Protein AF-A0A3D9HS56-F1 (afdb_monomer_lite)

Organism: NCBI:txid1461337

Sequence (86 aa):
MTDMPSLTEIKKKLNAVTMEMMGIIQKYQLETAVNSPFDMIEAVKARITDEADYIRFLELSVEGRIYGEAGDALMKADEQAAEEGR

Secondary structure (DSSP, 8-state):
--PPPPHHHHHHHHHHHHHHHHHHHHHTTGGGT-SSGGGHHHHHHHH---HHHHHHHHHHHHHHHHHHHHHHHHHHHHHHHHHHT-

pLDDT: mean 88.45, std 11.33, range [38.16, 97.94]

Foldseek 3Di:
DPPQDDLVVLVVQLVVLVVVLVVLCVVQVLVVVDPDPV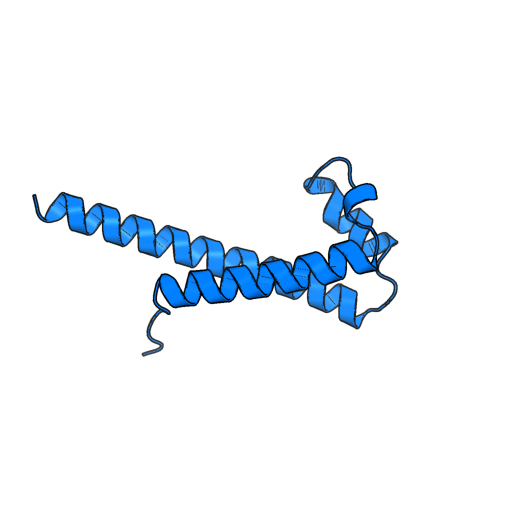CSLVSLVVRVPDPVSSVSNVVSVVSNVVSVVSNVVVVVVVVVVVVVVD

Radius of gyration: 16.68 Å; chains: 1; bounding box: 42×29×43 Å

Structure (mmCIF, N/CA/C/O backbone):
data_AF-A0A3D9HS56-F1
#
_entry.id   AF-A0A3D9HS56-F1
#
loop_
_atom_site.group_PDB
_atom_site.id
_atom_site.type_symbol
_atom_site.label_atom_id
_atom_site.label_alt_id
_atom_site.label_comp_id
_atom_site.label_asym_id
_atom_site.label_entity_id
_atom_site.label_seq_id
_atom_site.pdbx_PDB_ins_code
_atom_site.Cartn_x
_atom_site.Cartn_y
_atom_site.Cartn_z
_atom_site.occupancy
_atom_site.B_iso_or_equiv
_atom_site.auth_seq_id
_atom_site.auth_comp_id
_atom_site.auth_asym_id
_atom_site.auth_atom_id
_atom_site.pdbx_PDB_model_num
ATOM 1 N N . MET A 1 1 ? 2.529 -19.780 -22.505 1.00 38.16 1 MET A N 1
ATOM 2 C CA . MET A 1 1 ? 3.614 -18.981 -21.907 1.00 38.16 1 MET A CA 1
ATOM 3 C C . MET A 1 1 ? 2.955 -17.735 -21.369 1.00 38.16 1 MET A C 1
ATOM 5 O O . MET A 1 1 ? 2.264 -17.074 -22.128 1.00 38.16 1 MET A O 1
ATOM 9 N N . THR A 1 2 ? 3.011 -17.506 -20.063 1.00 48.25 2 THR A N 1
ATOM 10 C CA . THR A 1 2 ? 2.545 -16.246 -19.481 1.00 48.25 2 THR A CA 1
ATOM 11 C C . THR A 1 2 ? 3.606 -15.216 -19.838 1.00 48.25 2 THR A C 1
ATOM 13 O O . THR A 1 2 ? 4.694 -15.261 -19.269 1.00 48.25 2 THR A O 1
ATOM 16 N N . ASP A 1 3 ? 3.341 -14.383 -20.845 1.00 64.19 3 ASP A N 1
ATOM 17 C CA . ASP A 1 3 ? 4.244 -13.286 -21.186 1.00 64.19 3 ASP A CA 1
ATOM 18 C C . ASP A 1 3 ? 4.412 -12.404 -19.950 1.00 64.19 3 ASP A C 1
ATOM 20 O O . ASP A 1 3 ? 3.438 -12.018 -19.294 1.00 64.19 3 ASP A O 1
ATOM 24 N N . MET A 1 4 ? 5.668 -12.157 -19.589 1.00 65.94 4 MET A N 1
ATOM 25 C CA . MET A 1 4 ? 6.001 -11.250 -18.503 1.00 65.94 4 MET A CA 1
ATOM 26 C C . MET A 1 4 ? 5.467 -9.859 -18.890 1.00 65.94 4 MET A C 1
ATOM 28 O O . MET A 1 4 ? 5.715 -9.421 -20.016 1.00 65.94 4 MET A O 1
ATOM 32 N N . PRO A 1 5 ? 4.698 -9.179 -18.019 1.00 77.31 5 PRO A N 1
ATOM 33 C CA . PRO A 1 5 ? 4.136 -7.875 -18.350 1.00 77.31 5 PRO A CA 1
ATOM 34 C C . PRO A 1 5 ? 5.255 -6.886 -18.684 1.00 77.31 5 PRO A C 1
ATOM 36 O O . PRO A 1 5 ? 6.313 -6.897 -18.056 1.00 77.31 5 PRO A O 1
A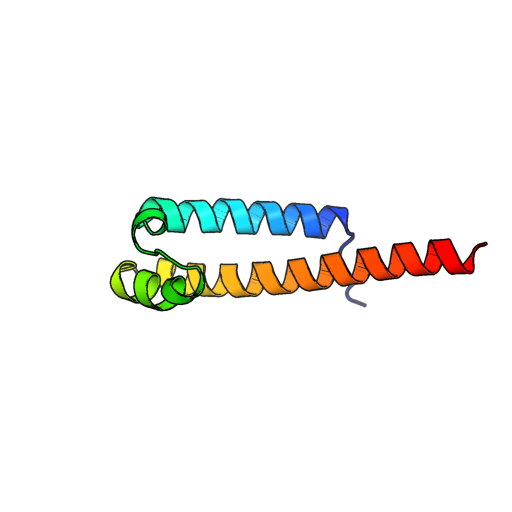TOM 39 N N . SER A 1 6 ? 5.017 -6.018 -19.664 1.00 88.88 6 SER A N 1
ATOM 40 C CA . SER A 1 6 ? 5.979 -4.982 -20.048 1.00 88.88 6 SER A CA 1
ATOM 41 C C . SER A 1 6 ? 6.268 -4.026 -18.884 1.00 88.88 6 SER A C 1
ATOM 43 O O . SER A 1 6 ? 5.436 -3.826 -17.993 1.00 88.88 6 SER A O 1
ATOM 45 N N . LEU A 1 7 ? 7.418 -3.342 -18.919 1.00 88.88 7 LEU A N 1
ATOM 46 C CA . LEU A 1 7 ? 7.778 -2.354 -17.894 1.00 88.88 7 LEU A CA 1
ATOM 47 C C . LEU A 1 7 ? 6.704 -1.259 -17.734 1.00 88.88 7 LEU A C 1
ATOM 49 O O . LEU A 1 7 ? 6.419 -0.814 -16.622 1.00 88.88 7 LEU A O 1
ATOM 53 N N . THR A 1 8 ? 6.066 -0.841 -18.832 1.00 91.75 8 THR A N 1
ATOM 54 C CA . THR A 1 8 ? 4.957 0.127 -18.805 1.00 91.75 8 THR A CA 1
ATOM 55 C C . THR A 1 8 ? 3.729 -0.435 -18.085 1.00 91.75 8 THR A C 1
ATOM 57 O O . THR A 1 8 ? 3.092 0.279 -17.307 1.00 91.75 8 THR A O 1
ATOM 60 N N . GLU A 1 9 ? 3.395 -1.708 -18.297 1.00 92.81 9 GLU A N 1
ATOM 61 C CA . GLU A 1 9 ? 2.282 -2.363 -17.603 1.00 92.81 9 GLU A CA 1
ATOM 62 C C . GLU A 1 9 ? 2.565 -2.533 -16.111 1.00 92.81 9 GLU A C 1
ATOM 64 O O . GLU A 1 9 ? 1.688 -2.242 -15.297 1.00 92.81 9 GLU A O 1
ATOM 69 N N . ILE A 1 10 ? 3.791 -2.911 -15.744 1.00 93.19 10 ILE A N 1
ATOM 70 C CA . ILE A 1 10 ? 4.226 -3.000 -14.344 1.00 93.19 10 ILE A CA 1
ATOM 71 C C . ILE A 1 10 ? 4.121 -1.637 -13.658 1.00 93.19 10 ILE A C 1
ATOM 73 O O . ILE A 1 10 ? 3.513 -1.538 -12.595 1.00 93.19 10 ILE A O 1
ATOM 77 N N . LYS A 1 11 ? 4.607 -0.560 -14.289 1.00 92.56 11 LYS A N 1
ATOM 78 C CA . LYS A 1 11 ? 4.471 0.809 -13.756 1.00 92.56 11 LYS A CA 1
ATOM 79 C C . LYS A 1 11 ? 3.009 1.212 -13.569 1.00 92.56 11 LYS A C 1
ATOM 81 O O . LYS A 1 11 ? 2.651 1.807 -12.555 1.00 92.56 11 LYS A O 1
ATOM 86 N N . LYS A 1 12 ? 2.139 0.861 -14.521 1.00 95.88 12 LYS A N 1
ATOM 87 C CA . LYS A 1 12 ? 0.698 1.119 -14.407 1.00 95.88 12 LYS A CA 1
ATOM 88 C C . LYS A 1 12 ? 0.076 0.354 -13.235 1.00 95.88 12 LYS A C 1
ATOM 90 O O . LYS A 1 12 ? -0.751 0.920 -12.523 1.00 95.88 12 LYS A O 1
ATOM 95 N N . LYS A 1 13 ? 0.465 -0.908 -13.032 1.00 95.31 13 LYS A N 1
ATOM 96 C CA . LYS A 1 13 ? -0.004 -1.735 -11.912 1.00 95.31 13 LYS A CA 1
ATOM 97 C C . LYS A 1 13 ? 0.495 -1.212 -10.569 1.00 95.31 13 LYS A C 1
ATOM 99 O O . LYS A 1 13 ? -0.326 -1.045 -9.675 1.00 95.31 13 LYS A O 1
ATOM 104 N N . LEU A 1 14 ? 1.774 -0.848 -10.464 1.00 95.62 14 LEU A N 1
ATOM 105 C CA . LEU A 1 14 ? 2.333 -0.191 -9.279 1.00 95.62 14 LEU A CA 1
ATOM 106 C C . LEU A 1 14 ? 1.559 1.076 -8.922 1.00 95.62 14 LEU A C 1
ATOM 108 O O . LEU A 1 14 ? 1.122 1.211 -7.787 1.00 95.62 14 LEU A O 1
ATOM 112 N N . ASN A 1 15 ? 1.292 1.952 -9.894 1.00 96.50 15 ASN A N 1
ATOM 113 C CA . ASN A 1 15 ? 0.513 3.166 -9.645 1.00 96.50 15 ASN A CA 1
ATOM 114 C C . ASN A 1 15 ? -0.899 2.863 -9.124 1.00 96.50 15 ASN A C 1
ATOM 116 O O . ASN A 1 15 ? -1.377 3.553 -8.227 1.00 96.50 15 ASN A O 1
ATOM 120 N N . ALA A 1 16 ? -1.572 1.843 -9.666 1.00 97.19 16 ALA A N 1
ATOM 121 C CA . ALA A 1 16 ? -2.895 1.441 -9.190 1.00 97.19 16 ALA A CA 1
ATOM 122 C C . ALA A 1 16 ? -2.848 0.928 -7.742 1.00 97.19 16 ALA A C 1
ATOM 124 O O . ALA A 1 16 ? -3.622 1.402 -6.912 1.00 97.19 16 ALA A O 1
ATOM 125 N N . VAL A 1 17 ? -1.893 0.043 -7.431 1.00 97.25 17 VAL A N 1
ATOM 126 C CA . VAL A 1 17 ? -1.660 -0.469 -6.071 1.00 97.25 17 VAL A CA 1
ATOM 127 C C . VAL A 1 17 ? -1.365 0.679 -5.106 1.00 97.25 17 VAL A C 1
ATOM 129 O O . VAL A 1 17 ? -1.959 0.748 -4.034 1.00 97.25 17 VAL A O 1
ATOM 132 N N . THR A 1 18 ? -0.500 1.623 -5.488 1.00 94.69 18 THR A N 1
ATOM 133 C CA . THR A 1 18 ? -0.170 2.788 -4.659 1.00 94.69 18 THR A CA 1
ATOM 134 C C . THR A 1 18 ? -1.390 3.664 -4.394 1.00 94.69 18 THR A C 1
ATOM 136 O O . THR A 1 18 ? -1.598 4.068 -3.253 1.00 94.69 18 THR A O 1
ATOM 139 N N . MET A 1 19 ? -2.211 3.954 -5.408 1.00 97.69 19 MET A N 1
ATOM 140 C CA . MET A 1 19 ? -3.418 4.769 -5.219 1.00 97.69 19 MET A CA 1
ATOM 141 C C . MET A 1 19 ? -4.412 4.103 -4.265 1.00 97.69 19 MET A C 1
ATOM 143 O O . MET A 1 19 ? -4.955 4.771 -3.388 1.00 97.69 19 MET A O 1
ATOM 147 N N . GLU A 1 20 ? -4.626 2.796 -4.405 1.00 97.94 20 GLU A N 1
ATOM 148 C CA . GLU A 1 20 ? -5.542 2.055 -3.538 1.00 97.94 20 GLU A CA 1
ATOM 149 C C . GLU A 1 20 ? -5.009 1.962 -2.100 1.00 97.94 20 GLU A C 1
ATOM 151 O O . GLU A 1 20 ? -5.734 2.259 -1.149 1.00 97.94 20 GLU A O 1
ATOM 156 N N . MET A 1 21 ? -3.714 1.668 -1.942 1.00 95.19 21 MET A N 1
ATOM 157 C CA . MET A 1 21 ? -3.031 1.650 -0.646 1.00 95.19 21 MET A CA 1
ATOM 158 C C . MET A 1 21 ? -3.138 3.003 0.065 1.00 95.19 21 MET A C 1
ATOM 160 O O . MET A 1 21 ? -3.454 3.061 1.253 1.00 95.19 21 MET A O 1
ATOM 164 N N . MET A 1 22 ? -2.928 4.103 -0.664 1.00 94.69 22 MET A N 1
ATOM 165 C CA . MET A 1 22 ? -3.091 5.453 -0.124 1.00 94.69 22 MET A CA 1
ATOM 166 C C . MET A 1 22 ? -4.528 5.728 0.324 1.00 94.69 22 MET A C 1
ATOM 168 O O . MET A 1 22 ? -4.722 6.407 1.330 1.00 94.69 22 MET A O 1
ATOM 172 N N . GLY A 1 23 ? -5.523 5.172 -0.372 1.00 95.94 23 GLY A N 1
ATOM 173 C CA . GLY A 1 23 ? -6.921 5.234 0.046 1.00 95.94 23 GLY A CA 1
ATOM 174 C C . GLY A 1 23 ? -7.152 4.578 1.409 1.00 95.94 23 GLY A C 1
ATOM 175 O O . GLY A 1 23 ? -7.789 5.181 2.272 1.00 95.94 23 GLY A O 1
ATOM 176 N N . ILE A 1 24 ? -6.585 3.388 1.640 1.00 95.31 24 ILE A N 1
ATOM 177 C CA . ILE A 1 24 ? -6.676 2.698 2.940 1.00 95.31 24 ILE A CA 1
ATOM 178 C C . ILE A 1 24 ? -5.927 3.478 4.027 1.00 95.31 24 ILE A C 1
ATOM 180 O O . ILE A 1 24 ? -6.476 3.701 5.107 1.00 95.31 24 ILE A O 1
ATOM 184 N N . ILE A 1 25 ? -4.706 3.943 3.737 1.00 92.31 25 ILE A N 1
ATOM 185 C CA . ILE A 1 25 ? -3.905 4.756 4.666 1.00 92.31 25 ILE A CA 1
ATOM 186 C C . ILE A 1 25 ? -4.705 5.973 5.135 1.00 92.31 25 ILE A C 1
ATOM 188 O O . ILE A 1 25 ? -4.861 6.162 6.338 1.00 92.31 25 ILE A O 1
ATOM 192 N N . GLN A 1 26 ? -5.294 6.724 4.203 1.00 93.62 26 GLN A N 1
ATOM 193 C CA . GLN A 1 26 ? -6.089 7.913 4.515 1.00 93.62 26 GLN A CA 1
ATOM 194 C C . GLN A 1 26 ? -7.387 7.578 5.258 1.00 93.62 26 GLN A C 1
ATOM 196 O O . GLN A 1 26 ? -7.740 8.270 6.213 1.00 93.62 26 GLN A O 1
ATOM 201 N N . LYS A 1 27 ? -8.094 6.511 4.858 1.00 95.50 27 LYS A N 1
ATOM 202 C CA . LYS A 1 27 ? -9.346 6.074 5.500 1.00 95.50 27 LYS A CA 1
ATOM 203 C C . LYS A 1 27 ? -9.162 5.807 6.996 1.00 95.50 27 LYS A C 1
ATOM 205 O O . LYS A 1 27 ? -10.036 6.158 7.784 1.00 95.50 27 LYS A O 1
ATOM 210 N N . TYR A 1 28 ? -8.027 5.222 7.377 1.00 94.44 28 TYR A N 1
ATOM 211 C CA . TYR A 1 28 ? -7.707 4.867 8.765 1.00 94.44 28 TYR A CA 1
ATOM 212 C C . TYR A 1 28 ? -6.694 5.809 9.435 1.00 94.44 28 TYR A C 1
ATOM 214 O O . TYR A 1 28 ? -6.259 5.552 10.564 1.00 94.44 28 TYR A O 1
ATOM 222 N N . GLN A 1 29 ? -6.339 6.911 8.763 1.00 92.06 29 GLN A N 1
ATOM 223 C CA . GLN A 1 29 ? -5.381 7.921 9.228 1.00 92.06 29 GLN A CA 1
ATOM 224 C C . GLN A 1 29 ? -4.048 7.299 9.676 1.00 92.06 29 GLN A C 1
ATOM 226 O O . GLN A 1 29 ? -3.494 7.645 10.728 1.00 92.06 29 GLN A O 1
ATOM 231 N N . LEU A 1 30 ? -3.567 6.308 8.919 1.00 89.50 30 LEU A N 1
ATOM 232 C CA . LEU A 1 30 ? -2.391 5.512 9.274 1.00 89.50 30 LEU A CA 1
ATOM 233 C C . LEU A 1 30 ? -1.101 6.330 9.186 1.00 89.50 30 LEU A C 1
ATOM 235 O O . LEU A 1 30 ? -0.171 6.066 9.936 1.00 89.50 30 LEU A O 1
ATOM 239 N N . GLU A 1 31 ? -1.052 7.370 8.356 1.00 83.50 31 GLU A N 1
ATOM 240 C CA . GLU A 1 31 ? 0.103 8.264 8.207 1.00 83.50 31 GLU A CA 1
ATOM 241 C C . GLU A 1 31 ? 0.502 8.979 9.505 1.00 83.50 31 GLU A C 1
ATOM 243 O O . GLU A 1 31 ? 1.666 9.317 9.697 1.00 83.50 31 GLU A O 1
ATOM 248 N N . THR A 1 32 ? -0.455 9.182 10.411 1.00 77.81 32 THR A N 1
ATOM 249 C CA . THR A 1 32 ? -0.217 9.773 11.740 1.00 77.81 32 THR A CA 1
ATOM 250 C C . THR A 1 32 ? -0.002 8.721 12.827 1.00 77.81 32 THR A C 1
ATOM 252 O O . THR A 1 32 ? 0.340 9.052 13.961 1.00 77.81 32 THR A O 1
ATOM 255 N N . ALA A 1 33 ? -0.248 7.451 12.500 1.00 73.88 33 ALA A N 1
ATOM 256 C CA . ALA A 1 33 ? -0.212 6.334 13.433 1.00 73.88 33 ALA A CA 1
ATOM 257 C C . ALA A 1 33 ? 1.184 5.731 13.595 1.00 73.88 33 ALA A C 1
ATOM 259 O O . ALA A 1 33 ? 1.427 5.028 14.573 1.00 73.88 33 ALA A O 1
ATOM 260 N N . VAL A 1 34 ? 2.075 5.982 12.637 1.00 74.62 34 VAL A N 1
ATOM 261 C CA . VAL A 1 34 ? 3.406 5.387 12.583 1.00 74.62 34 VAL A CA 1
ATOM 262 C C . VAL A 1 34 ? 4.497 6.440 12.522 1.00 74.62 34 VAL A C 1
ATOM 264 O O . VAL A 1 34 ? 4.477 7.336 11.686 1.00 74.62 34 VAL A O 1
ATOM 267 N N . ASN A 1 35 ? 5.501 6.276 13.379 1.00 78.19 35 ASN A N 1
ATOM 268 C CA . ASN A 1 35 ? 6.735 7.064 13.333 1.00 78.19 35 ASN A CA 1
ATOM 269 C C . ASN A 1 35 ? 7.812 6.387 12.466 1.00 78.19 35 ASN A C 1
ATOM 271 O O . ASN A 1 35 ? 8.851 6.979 12.181 1.00 78.19 35 ASN A O 1
ATOM 275 N N . SER A 1 36 ? 7.567 5.135 12.069 1.00 82.69 36 SER A N 1
ATOM 276 C CA . SER A 1 36 ? 8.477 4.281 11.319 1.00 82.69 36 SER A CA 1
ATOM 277 C C . SER A 1 36 ? 7.691 3.352 10.386 1.00 82.69 36 SER A C 1
ATOM 279 O O . SER A 1 36 ? 6.658 2.816 10.793 1.00 82.69 36 SER A O 1
ATOM 281 N N . PRO A 1 37 ? 8.188 3.071 9.167 1.00 76.38 37 PRO A N 1
ATOM 282 C CA . PRO A 1 37 ? 7.601 2.059 8.288 1.00 76.38 37 PRO A CA 1
ATOM 283 C C . PRO A 1 37 ? 7.505 0.665 8.927 1.00 76.38 37 PRO A C 1
ATOM 285 O O . PRO A 1 37 ? 6.629 -0.115 8.560 1.00 76.38 37 PRO A O 1
ATOM 288 N N . PHE A 1 38 ? 8.378 0.348 9.891 1.00 81.62 38 PHE A N 1
ATOM 289 C CA . PHE A 1 38 ? 8.372 -0.942 10.591 1.00 81.62 38 PHE A CA 1
ATOM 290 C C . PHE A 1 38 ? 7.176 -1.109 11.538 1.00 81.62 38 PHE A C 1
ATOM 292 O O . PHE A 1 38 ? 6.749 -2.234 11.784 1.00 81.62 38 PHE A O 1
ATOM 299 N N . ASP A 1 39 ? 6.583 -0.004 11.992 1.00 85.25 39 ASP A N 1
ATOM 300 C CA . ASP A 1 39 ? 5.451 -0.013 12.925 1.00 85.25 39 ASP A CA 1
ATOM 301 C C . ASP A 1 39 ? 4.105 -0.155 12.188 1.00 85.25 39 ASP A C 1
ATOM 303 O O . ASP A 1 39 ? 3.044 -0.267 12.806 1.00 85.25 39 ASP A O 1
ATOM 307 N N . MET A 1 40 ? 4.131 -0.154 10.847 1.00 85.38 40 MET A N 1
ATOM 308 C CA . MET A 1 40 ? 2.932 -0.113 10.006 1.00 85.38 40 MET A CA 1
ATOM 309 C C . MET A 1 40 ? 2.004 -1.291 10.274 1.00 85.38 40 MET A C 1
ATOM 311 O O . MET A 1 40 ? 0.801 -1.099 10.393 1.00 85.38 40 MET A O 1
ATOM 315 N N . ILE A 1 41 ? 2.538 -2.502 10.434 1.00 85.62 41 ILE A N 1
ATOM 316 C CA . ILE A 1 41 ? 1.707 -3.692 10.657 1.00 85.62 41 ILE A CA 1
ATOM 317 C C . ILE A 1 41 ? 0.960 -3.619 11.993 1.00 85.62 41 ILE A C 1
ATOM 319 O O . ILE A 1 41 ? -0.220 -3.975 12.054 1.00 85.62 41 ILE A O 1
ATOM 323 N N . GLU A 1 42 ? 1.611 -3.134 13.052 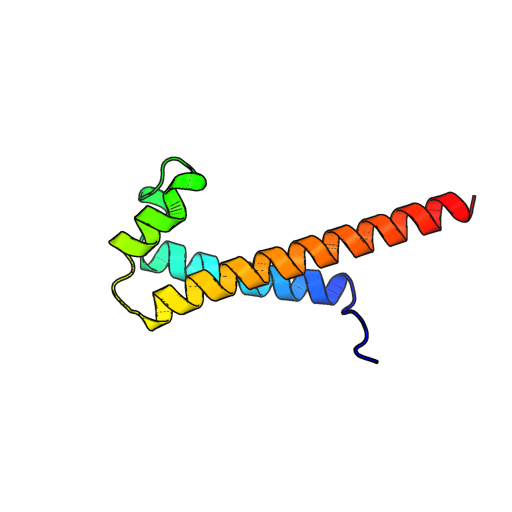1.00 87.75 42 GLU A N 1
ATOM 324 C CA . GLU A 1 42 ? 0.964 -2.968 14.356 1.00 87.75 42 GLU A CA 1
ATOM 325 C C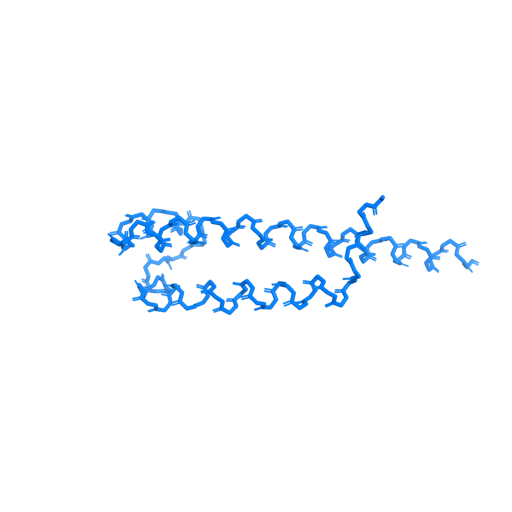 . GLU A 1 42 ? -0.115 -1.884 14.298 1.00 87.75 42 GLU A C 1
ATOM 327 O O . GLU A 1 42 ? -1.236 -2.103 14.763 1.00 87.75 42 GLU A O 1
ATOM 332 N N . ALA A 1 43 ? 0.179 -0.753 13.651 1.00 89.12 43 ALA A N 1
ATOM 333 C CA . ALA A 1 43 ? -0.776 0.336 13.469 1.00 89.12 43 ALA A CA 1
ATOM 334 C C . ALA A 1 43 ? -2.000 -0.085 12.641 1.00 89.12 43 ALA A C 1
ATOM 336 O O . ALA A 1 43 ? -3.134 0.202 13.024 1.00 89.12 43 ALA A O 1
ATOM 337 N N . VAL A 1 44 ? -1.781 -0.804 11.538 1.00 91.31 44 VAL A N 1
ATOM 338 C CA . VAL A 1 44 ? -2.827 -1.349 10.661 1.00 91.31 44 VAL A CA 1
ATOM 339 C C . VAL A 1 44 ? -3.721 -2.302 11.450 1.00 91.31 44 VAL A C 1
ATOM 341 O O . VAL A 1 44 ? -4.936 -2.133 11.453 1.00 91.31 44 VAL A O 1
ATOM 344 N N . LYS A 1 45 ? -3.139 -3.258 12.184 1.00 90.75 45 LYS A N 1
ATOM 345 C CA . LYS A 1 45 ? -3.908 -4.213 12.997 1.00 90.75 45 LYS A CA 1
ATOM 346 C C . LYS A 1 45 ? -4.721 -3.530 14.101 1.00 90.75 45 LYS A C 1
ATOM 348 O O . LYS A 1 45 ? -5.795 -4.007 14.451 1.00 90.75 45 LYS A O 1
ATOM 353 N N . ALA A 1 46 ? -4.210 -2.439 14.670 1.00 91.75 46 ALA A N 1
ATOM 354 C CA . ALA A 1 46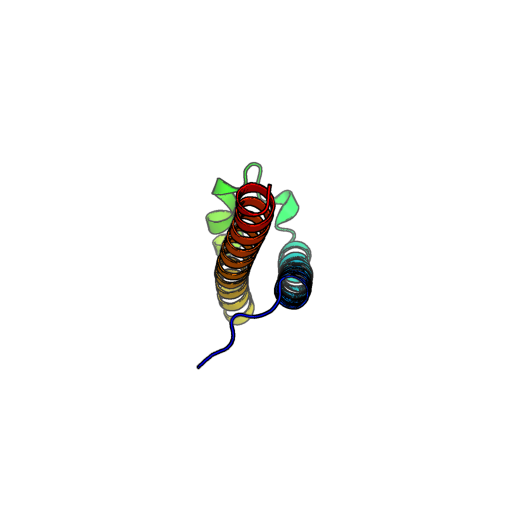 ? -4.889 -1.706 15.734 1.00 91.75 46 ALA A CA 1
ATOM 355 C C . ALA A 1 46 ? -6.014 -0.787 15.227 1.00 91.75 46 ALA A C 1
ATOM 357 O O . ALA A 1 46 ? -6.951 -0.511 15.975 1.00 91.75 46 ALA A O 1
ATOM 358 N N . ARG A 1 47 ? -5.910 -0.275 13.992 1.00 93.00 47 ARG A N 1
ATOM 359 C CA . ARG A 1 47 ? -6.798 0.779 13.471 1.00 93.00 47 ARG A CA 1
ATOM 360 C C . ARG A 1 47 ? -7.777 0.312 12.407 1.00 93.00 47 ARG A C 1
ATOM 362 O O . ARG A 1 47 ? -8.862 0.884 12.317 1.00 93.00 47 ARG A O 1
ATOM 369 N N . ILE A 1 48 ? -7.421 -0.694 11.612 1.00 94.94 48 ILE A N 1
ATOM 370 C CA . ILE A 1 48 ? -8.325 -1.241 10.606 1.00 94.94 48 ILE A CA 1
ATOM 371 C C . ILE A 1 48 ? -9.306 -2.187 11.294 1.00 94.94 48 ILE A C 1
ATOM 373 O O . ILE A 1 48 ? -8.966 -3.305 11.669 1.00 94.94 48 ILE A O 1
ATOM 377 N N . THR A 1 49 ? -10.532 -1.707 11.482 1.00 94.00 49 THR A N 1
ATOM 378 C CA . THR A 1 49 ? -11.616 -2.454 12.134 1.00 94.00 49 THR A CA 1
ATOM 379 C C . THR A 1 49 ? -12.464 -3.271 11.161 1.00 94.00 49 THR A C 1
ATOM 381 O O . THR A 1 49 ? -13.209 -4.144 11.600 1.00 94.00 49 THR A O 1
ATOM 384 N N . ASP A 1 50 ? -12.361 -2.991 9.861 1.00 96.88 50 ASP A N 1
ATOM 385 C CA . ASP A 1 50 ? -13.022 -3.754 8.804 1.00 96.88 50 ASP A CA 1
ATOM 386 C C . ASP A 1 50 ? -12.074 -4.846 8.295 1.00 96.88 50 ASP A C 1
ATOM 388 O O . ASP A 1 50 ? -10.962 -4.569 7.843 1.00 96.88 50 ASP A O 1
ATOM 392 N N . GLU A 1 51 ? -12.498 -6.103 8.395 1.00 95.62 51 GLU A N 1
ATOM 393 C CA . GLU A 1 51 ? -11.664 -7.245 8.018 1.00 95.62 51 GLU A CA 1
ATOM 394 C C . GLU A 1 51 ? -11.326 -7.255 6.520 1.00 95.62 51 GLU A C 1
ATOM 396 O O . GLU A 1 51 ? -10.209 -7.620 6.152 1.00 95.62 51 GLU A O 1
ATOM 401 N N . ALA A 1 52 ? -12.244 -6.811 5.654 1.00 97.12 52 ALA A N 1
ATOM 402 C CA . ALA A 1 52 ? -12.004 -6.774 4.217 1.00 97.12 52 ALA A CA 1
ATOM 403 C C . ALA A 1 52 ? -10.944 -5.725 3.865 1.00 97.12 52 ALA A C 1
ATOM 405 O O . ALA A 1 52 ? -10.049 -6.008 3.069 1.00 97.12 52 ALA A O 1
ATOM 406 N N . ASP A 1 53 ? -10.978 -4.555 4.507 1.00 97.38 53 ASP A N 1
ATOM 407 C CA . ASP A 1 53 ? -9.928 -3.547 4.337 1.00 97.38 53 ASP A CA 1
ATOM 408 C C . ASP A 1 53 ? -8.576 -4.013 4.898 1.00 97.38 53 ASP A C 1
ATOM 410 O O . ASP A 1 53 ? -7.530 -3.707 4.322 1.00 97.38 53 ASP A O 1
ATOM 414 N N . TYR A 1 54 ? -8.572 -4.783 5.994 1.00 96.12 54 TYR A N 1
ATOM 415 C CA . TYR A 1 54 ? -7.339 -5.332 6.567 1.00 96.12 54 TYR A CA 1
ATOM 416 C C . TYR A 1 54 ? -6.696 -6.345 5.619 1.00 96.12 54 TYR A C 1
ATOM 418 O O . TYR A 1 54 ? -5.504 -6.255 5.321 1.00 96.12 54 TYR A O 1
ATOM 426 N N . ILE A 1 55 ? -7.497 -7.280 5.102 1.00 96.56 55 ILE A N 1
ATOM 427 C CA . ILE A 1 55 ? -7.054 -8.249 4.098 1.00 96.56 55 ILE A CA 1
ATOM 428 C C . ILE A 1 55 ? -6.555 -7.510 2.857 1.00 96.56 55 ILE A C 1
ATOM 430 O O . ILE A 1 55 ? -5.451 -7.789 2.388 1.00 96.56 55 ILE A O 1
ATOM 434 N N . ARG A 1 56 ? -7.304 -6.513 2.374 1.00 97.56 56 ARG A N 1
ATOM 435 C CA . ARG A 1 56 ? -6.923 -5.772 1.172 1.00 97.56 56 ARG A CA 1
ATOM 436 C C . ARG A 1 56 ? -5.613 -5.007 1.348 1.00 97.56 56 ARG A C 1
ATOM 438 O O . ARG A 1 56 ? -4.787 -5.005 0.441 1.00 97.56 56 ARG A O 1
ATOM 445 N N . PHE A 1 57 ? -5.369 -4.417 2.518 1.00 95.88 57 PHE A N 1
ATOM 446 C CA . PHE A 1 57 ? -4.080 -3.799 2.840 1.00 95.88 57 PHE A CA 1
ATOM 447 C C . PHE A 1 57 ? -2.914 -4.798 2.722 1.00 95.88 57 PHE A C 1
ATOM 449 O O . PHE A 1 57 ? -1.861 -4.476 2.161 1.00 95.88 57 PHE A O 1
ATOM 456 N N . LEU A 1 58 ? -3.088 -6.024 3.226 1.00 95.31 58 LEU A N 1
ATOM 457 C CA . LEU A 1 58 ? -2.067 -7.071 3.131 1.00 95.31 58 LEU A CA 1
ATOM 458 C C . LEU A 1 58 ? -1.845 -7.515 1.680 1.00 95.31 58 LEU A C 1
ATOM 460 O O . LEU A 1 58 ? -0.697 -7.641 1.254 1.00 95.31 58 LEU A O 1
ATOM 464 N N . GLU A 1 59 ? -2.916 -7.694 0.908 1.00 97.44 59 GLU A N 1
ATOM 465 C CA . GLU A 1 59 ? -2.835 -8.018 -0.521 1.00 97.44 59 GLU A CA 1
ATOM 466 C C . GLU A 1 59 ? -2.074 -6.941 -1.296 1.00 97.44 59 GLU A C 1
ATOM 468 O O . GLU A 1 59 ? -1.103 -7.252 -1.982 1.00 97.44 59 GLU A O 1
ATOM 473 N N . LEU A 1 60 ? -2.438 -5.668 -1.116 1.00 97.19 60 LEU A N 1
ATOM 474 C CA . LEU A 1 60 ? -1.767 -4.531 -1.750 1.00 97.19 60 LEU A CA 1
ATOM 475 C C . LEU A 1 60 ? -0.278 -4.460 -1.380 1.00 97.19 60 LEU A C 1
ATOM 477 O O . LEU A 1 60 ? 0.553 -4.110 -2.218 1.00 97.19 60 LEU A O 1
ATOM 481 N N . SER A 1 61 ? 0.078 -4.824 -0.144 1.00 94.12 61 SER A N 1
ATOM 482 C CA . SER A 1 61 ? 1.475 -4.871 0.309 1.00 94.12 61 SER A CA 1
ATOM 483 C C . SER A 1 61 ? 2.278 -5.944 -0.436 1.00 94.12 61 SER A C 1
ATOM 485 O O . SER A 1 61 ? 3.431 -5.719 -0.811 1.00 94.12 61 SER A O 1
ATOM 487 N N . VAL A 1 62 ? 1.668 -7.106 -0.687 1.00 96.25 62 VAL A N 1
ATOM 488 C CA . VAL A 1 62 ? 2.282 -8.202 -1.450 1.00 96.25 62 VAL A CA 1
ATOM 489 C C . VAL A 1 62 ? 2.342 -7.866 -2.942 1.00 96.25 62 VAL A C 1
ATOM 491 O O . VAL A 1 62 ? 3.399 -8.012 -3.555 1.00 96.25 62 VAL A O 1
ATOM 494 N N . GLU A 1 63 ? 1.248 -7.366 -3.521 1.00 96.56 63 GLU A N 1
ATOM 495 C CA . GLU A 1 63 ? 1.174 -6.936 -4.923 1.00 96.56 63 GLU A CA 1
ATOM 496 C C . GLU A 1 63 ? 2.234 -5.870 -5.233 1.00 96.56 63 GLU A C 1
ATOM 498 O O . GLU A 1 63 ? 2.973 -5.994 -6.212 1.00 96.56 63 GLU A O 1
ATOM 503 N N . GLY A 1 64 ? 2.361 -4.854 -4.372 1.00 95.56 64 GLY A N 1
ATOM 504 C CA . GLY A 1 64 ? 3.350 -3.788 -4.523 1.00 95.56 64 GLY A CA 1
ATOM 505 C C . GLY A 1 64 ? 4.782 -4.320 -4.552 1.00 95.56 64 GLY A C 1
ATOM 506 O O . GLY A 1 64 ? 5.574 -3.911 -5.402 1.00 95.56 64 GLY A O 1
ATOM 507 N N . ARG A 1 65 ? 5.101 -5.287 -3.683 1.00 95.19 65 ARG A N 1
ATOM 508 C CA . ARG A 1 65 ? 6.414 -5.941 -3.668 1.00 95.19 65 ARG A CA 1
ATOM 509 C C . ARG A 1 65 ? 6.677 -6.732 -4.949 1.00 95.19 65 ARG A C 1
ATOM 511 O O . ARG A 1 65 ? 7.731 -6.555 -5.550 1.00 95.19 65 ARG A O 1
ATOM 518 N N . ILE A 1 66 ? 5.726 -7.559 -5.386 1.00 95.06 66 ILE A N 1
ATOM 519 C CA . ILE A 1 66 ? 5.870 -8.392 -6.592 1.00 95.06 66 ILE A CA 1
ATOM 520 C C . ILE A 1 66 ? 6.103 -7.520 -7.827 1.00 95.06 66 ILE A C 1
ATOM 522 O O . ILE A 1 66 ? 7.009 -7.785 -8.616 1.00 95.06 66 ILE A O 1
ATOM 526 N N . TYR A 1 67 ? 5.305 -6.464 -7.999 1.00 94.56 67 TYR A N 1
ATOM 527 C CA . TYR A 1 67 ? 5.467 -5.575 -9.145 1.00 94.56 67 TYR A CA 1
ATOM 528 C C . TYR A 1 67 ? 6.750 -4.740 -9.065 1.00 94.56 67 TYR A C 1
ATOM 530 O O . TYR A 1 67 ? 7.355 -4.482 -10.103 1.00 94.56 67 TYR A O 1
ATOM 538 N N . GLY A 1 68 ? 7.190 -4.350 -7.865 1.00 94.06 68 GLY A N 1
ATOM 539 C CA . GLY A 1 68 ? 8.470 -3.670 -7.667 1.00 94.06 68 GLY A CA 1
ATOM 540 C C . GLY A 1 68 ? 9.648 -4.553 -8.076 1.00 94.06 68 GLY A C 1
ATOM 541 O O . GLY A 1 68 ? 10.447 -4.160 -8.921 1.00 94.06 68 GLY A O 1
ATOM 542 N N . GLU A 1 69 ? 9.692 -5.786 -7.566 1.00 95.19 69 GLU A N 1
ATOM 543 C CA . GLU A 1 69 ? 10.736 -6.765 -7.895 1.00 95.19 69 GLU A CA 1
ATOM 544 C C . GLU A 1 69 ? 10.755 -7.103 -9.397 1.00 95.19 69 GLU A C 1
ATOM 546 O O . GLU A 1 69 ? 11.825 -7.189 -10.002 1.00 95.19 69 GLU A O 1
ATOM 551 N N . ALA A 1 70 ? 9.582 -7.238 -10.027 1.00 92.31 70 ALA A N 1
ATOM 552 C CA . ALA A 1 70 ? 9.482 -7.452 -11.470 1.00 92.31 70 ALA A CA 1
ATOM 553 C C . ALA A 1 70 ? 9.985 -6.243 -12.280 1.00 92.31 70 ALA A C 1
ATOM 555 O O . ALA A 1 70 ? 10.670 -6.418 -13.288 1.00 92.31 70 ALA A O 1
ATOM 556 N N . GLY A 1 71 ? 9.671 -5.019 -11.841 1.00 92.75 71 GLY A N 1
ATOM 557 C CA . GLY A 1 71 ? 10.154 -3.788 -12.468 1.00 92.75 71 GLY A CA 1
ATOM 558 C C . GLY A 1 71 ? 11.676 -3.664 -12.400 1.00 92.75 71 GLY A C 1
ATOM 559 O O . GLY A 1 71 ? 12.312 -3.403 -13.421 1.00 92.75 71 GLY A O 1
ATOM 560 N N . ASP A 1 72 ? 12.256 -3.930 -11.230 1.00 93.94 72 ASP A N 1
ATOM 561 C CA . ASP A 1 72 ? 13.705 -3.913 -11.018 1.00 93.94 72 ASP A CA 1
ATOM 562 C C . ASP A 1 72 ? 14.421 -4.964 -11.877 1.00 93.94 72 ASP A C 1
ATOM 564 O O . ASP A 1 72 ? 15.486 -4.696 -12.435 1.00 93.94 72 ASP A O 1
ATOM 568 N N . ALA A 1 73 ? 13.843 -6.163 -12.002 1.00 92.50 73 ALA A N 1
ATOM 569 C CA . ALA A 1 73 ? 14.405 -7.230 -12.823 1.00 92.50 73 ALA A CA 1
ATOM 570 C C . ALA A 1 73 ? 14.437 -6.856 -14.312 1.00 92.50 73 ALA A C 1
ATOM 572 O O . ALA A 1 73 ? 15.455 -7.071 -14.969 1.00 92.50 73 ALA A O 1
ATOM 573 N N . LEU A 1 74 ? 13.358 -6.260 -14.833 1.00 89.56 74 LEU A N 1
ATOM 574 C CA . LEU A 1 74 ? 13.311 -5.797 -16.222 1.00 89.56 74 LEU A CA 1
ATOM 575 C C . LEU A 1 74 ? 14.299 -4.660 -16.484 1.00 89.56 74 LEU A C 1
ATOM 577 O O . LEU A 1 74 ? 15.001 -4.695 -17.488 1.00 89.56 74 LEU A O 1
ATOM 581 N N . MET A 1 75 ? 14.396 -3.684 -15.576 1.00 88.94 75 MET A N 1
ATOM 582 C CA . MET A 1 75 ? 15.348 -2.580 -15.731 1.00 88.94 75 MET A CA 1
ATOM 583 C C . MET A 1 75 ? 16.796 -3.079 -15.763 1.00 88.94 75 MET A C 1
ATOM 585 O O . MET A 1 75 ? 17.565 -2.657 -16.620 1.00 88.94 75 MET A O 1
ATOM 589 N N . LYS A 1 76 ? 17.150 -4.032 -14.893 1.00 91.44 76 LYS A N 1
ATOM 590 C CA . LYS A 1 76 ? 18.480 -4.660 -14.906 1.00 91.44 76 LYS A CA 1
ATOM 591 C C . LYS A 1 76 ? 18.748 -5.438 -16.192 1.00 91.44 76 LYS A C 1
ATOM 593 O O . LYS A 1 76 ? 19.864 -5.391 -16.698 1.00 91.44 76 LYS A O 1
ATOM 598 N N . ALA A 1 77 ? 17.751 -6.152 -16.715 1.00 87.56 77 ALA A N 1
ATOM 599 C CA . ALA A 1 77 ? 17.892 -6.886 -17.970 1.00 87.56 77 ALA A CA 1
ATOM 600 C C . ALA A 1 77 ? 18.116 -5.937 -19.162 1.00 87.56 77 ALA A C 1
ATOM 602 O O . ALA A 1 77 ? 18.985 -6.200 -19.993 1.00 87.56 77 ALA A O 1
ATOM 603 N N . ASP A 1 78 ? 17.389 -4.816 -19.214 1.00 85.94 78 ASP A N 1
ATOM 604 C CA . ASP A 1 78 ? 17.563 -3.784 -20.243 1.00 85.94 78 ASP A CA 1
ATOM 605 C C . ASP A 1 78 ? 18.949 -3.116 -20.158 1.00 85.94 78 ASP A C 1
ATOM 607 O O . ASP A 1 78 ? 19.592 -2.893 -21.186 1.00 85.94 78 ASP A O 1
ATOM 611 N N . GLU A 1 79 ? 19.436 -2.824 -18.945 1.00 89.12 79 GLU A N 1
ATOM 612 C CA . GLU A 1 79 ? 20.779 -2.272 -18.714 1.00 89.12 79 GLU A CA 1
ATOM 613 C C . GLU A 1 79 ? 21.878 -3.233 -19.188 1.00 89.12 79 GLU A C 1
ATOM 615 O O . GLU A 1 79 ? 22.768 -2.827 -19.935 1.00 89.12 79 GLU A O 1
ATOM 620 N N . GLN A 1 80 ? 21.780 -4.519 -18.836 1.00 87.00 80 GLN A N 1
ATOM 621 C CA . GLN A 1 80 ? 22.740 -5.545 -19.258 1.00 87.00 80 GLN A CA 1
ATOM 622 C C . GLN A 1 80 ? 22.750 -5.739 -20.778 1.00 87.00 80 GLN A C 1
ATOM 624 O O . GLN A 1 80 ? 23.817 -5.770 -21.390 1.00 87.00 80 GLN A O 1
ATOM 629 N N . ALA A 1 81 ? 21.578 -5.790 -21.417 1.00 82.81 81 ALA A N 1
ATOM 630 C CA . ALA A 1 81 ? 21.483 -5.897 -22.872 1.00 82.81 81 ALA A CA 1
ATOM 631 C C . ALA A 1 81 ? 22.098 -4.680 -23.593 1.00 82.81 81 ALA A C 1
ATOM 633 O O . ALA A 1 81 ? 22.679 -4.818 -24.671 1.00 82.81 81 ALA A O 1
ATOM 634 N N . ALA A 1 82 ? 21.996 -3.484 -23.002 1.00 81.94 82 ALA A N 1
ATOM 635 C CA . ALA A 1 82 ? 22.620 -2.273 -23.531 1.00 81.94 82 ALA A CA 1
ATOM 636 C C . ALA A 1 82 ? 24.152 -2.248 -23.353 1.00 81.94 82 ALA A C 1
ATOM 638 O O . ALA A 1 82 ? 24.841 -1.588 -24.137 1.00 81.94 82 ALA A O 1
ATOM 639 N N . GLU A 1 83 ? 24.684 -2.941 -22.343 1.00 78.12 83 GLU A N 1
ATOM 640 C CA . GLU A 1 83 ? 26.124 -3.096 -22.104 1.00 78.12 83 GLU A CA 1
ATOM 641 C C . GLU A 1 83 ? 26.755 -4.170 -23.001 1.00 78.12 83 GLU A C 1
ATOM 643 O O . GLU A 1 83 ? 27.826 -3.931 -23.549 1.00 78.12 83 GLU A O 1
ATOM 648 N N . GLU A 1 84 ? 26.084 -5.304 -23.221 1.00 70.88 84 GLU A N 1
ATOM 649 C CA . GLU A 1 84 ? 26.572 -6.405 -24.074 1.00 70.88 84 GLU A CA 1
ATOM 650 C C . GLU A 1 84 ? 26.520 -6.090 -25.582 1.00 70.88 84 GLU A C 1
ATOM 652 O O . GLU A 1 84 ? 27.185 -6.742 -26.387 1.00 70.88 84 GLU A O 1
ATOM 657 N N . GLY A 1 85 ? 25.731 -5.087 -25.981 1.00 63.56 85 GLY A N 1
ATOM 658 C CA . GLY A 1 85 ? 25.657 -4.586 -27.356 1.00 63.56 85 GLY A CA 1
ATOM 659 C C . GLY A 1 85 ? 26.727 -3.548 -27.732 1.00 63.56 85 GLY A C 1
ATOM 660 O O . GLY A 1 85 ? 26.6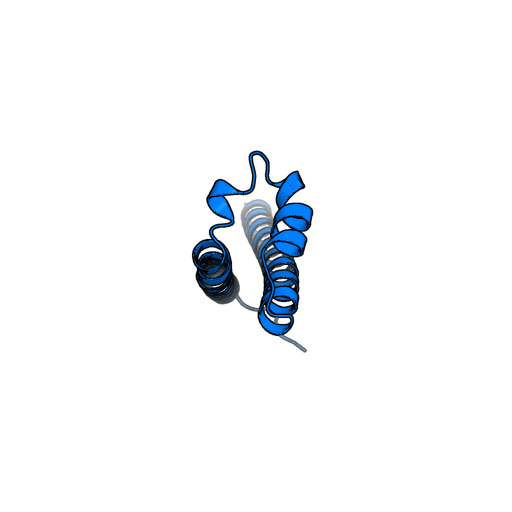60 -3.004 -28.839 1.00 63.56 85 GLY A O 1
ATOM 661 N N . ARG A 1 86 ? 27.668 -3.235 -26.831 1.00 52.34 86 ARG A N 1
ATOM 662 C CA . ARG A 1 86 ? 28.803 -2.315 -27.038 1.00 52.34 86 ARG A CA 1
ATOM 663 C C . ARG A 1 86 ? 30.131 -3.060 -27.079 1.00 52.34 86 ARG A C 1
ATOM 665 O O . ARG A 1 86 ? 31.021 -2.564 -27.805 1.00 52.34 86 ARG A O 1
#